Protein AF-A0A954CTA7-F1 (afdb_monomer_lite)

pLDDT: mean 71.22, std 15.09, range [32.12, 93.94]

Structure (mmCIF, N/CA/C/O backbone):
data_AF-A0A954CTA7-F1
#
_entry.id   AF-A0A954CTA7-F1
#
loop_
_atom_site.group_PDB
_atom_site.id
_atom_site.type_symbol
_atom_site.label_atom_id
_atom_site.label_alt_id
_atom_site.label_comp_id
_atom_site.label_asym_id
_atom_site.label_entity_id
_atom_site.label_seq_id
_atom_site.pdbx_PDB_ins_code
_atom_site.Cartn_x
_atom_site.Cartn_y
_atom_site.Cartn_z
_atom_site.occupancy
_atom_site.B_iso_or_equiv
_atom_site.auth_seq_id
_atom_site.auth_comp_id
_atom_site.auth_asym_id
_atom_site.auth_atom_id
_atom_site.pdbx_PDB_model_num
ATOM 1 N N . MET A 1 1 ? 29.910 21.626 15.958 1.00 38.84 1 MET A N 1
ATOM 2 C CA . MET A 1 1 ? 29.727 21.359 14.513 1.00 38.84 1 MET A CA 1
ATOM 3 C C . MET A 1 1 ? 30.884 21.981 13.740 1.00 38.84 1 MET A C 1
ATOM 5 O O . MET A 1 1 ? 30.973 23.200 13.677 1.00 38.84 1 MET A O 1
ATOM 9 N N . ARG A 1 2 ? 31.821 21.168 13.235 1.00 32.12 2 ARG A N 1
ATOM 10 C CA . ARG A 1 2 ? 32.934 21.644 12.395 1.00 32.12 2 ARG A CA 1
ATOM 11 C C . ARG A 1 2 ? 32.401 21.903 10.982 1.00 32.12 2 ARG A 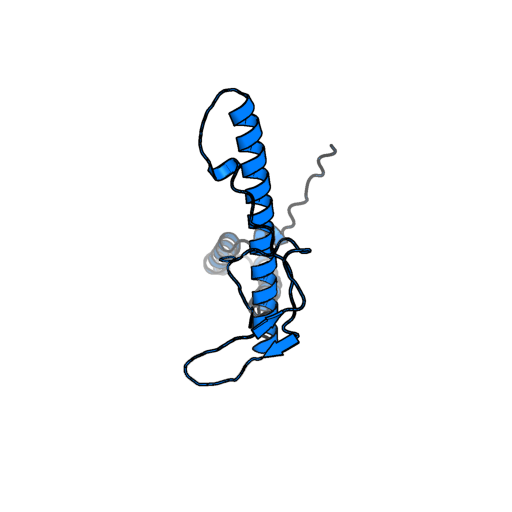C 1
ATOM 13 O O . ARG A 1 2 ? 31.919 20.973 10.351 1.00 32.12 2 ARG A O 1
ATOM 20 N N . ARG A 1 3 ? 32.475 23.149 10.504 1.00 43.84 3 ARG A N 1
ATOM 21 C CA . ARG A 1 3 ? 32.233 23.500 9.097 1.00 43.84 3 ARG A CA 1
ATOM 22 C C . ARG A 1 3 ? 33.494 23.159 8.304 1.00 43.84 3 ARG A C 1
ATOM 24 O O . ARG A 1 3 ? 34.503 23.844 8.443 1.00 43.84 3 ARG A O 1
ATOM 31 N N . THR A 1 4 ? 33.468 22.082 7.530 1.00 46.31 4 THR A N 1
ATOM 32 C CA . THR A 1 4 ? 34.482 21.824 6.502 1.00 46.31 4 THR A CA 1
ATOM 33 C C . THR A 1 4 ? 34.197 22.730 5.305 1.00 46.31 4 THR A C 1
ATOM 35 O O . THR A 1 4 ? 33.056 22.743 4.845 1.00 46.31 4 THR A O 1
ATOM 38 N N . PRO A 1 5 ? 35.174 23.493 4.784 1.00 48.94 5 PRO A N 1
ATOM 39 C CA . PRO A 1 5 ? 35.004 24.154 3.502 1.00 48.94 5 PRO A CA 1
ATOM 40 C C . PRO A 1 5 ? 34.997 23.058 2.439 1.00 48.94 5 PRO A C 1
ATOM 42 O O . PRO A 1 5 ? 36.032 22.458 2.140 1.00 48.94 5 PRO A O 1
ATOM 45 N N . GLU A 1 6 ? 33.818 22.747 1.909 1.00 47.47 6 GLU A N 1
ATOM 46 C CA . GLU A 1 6 ? 33.718 21.965 0.689 1.00 47.47 6 GLU A CA 1
ATOM 47 C C . GLU A 1 6 ? 34.536 22.702 -0.367 1.00 47.47 6 GLU A C 1
ATOM 49 O O . GLU A 1 6 ? 34.221 23.823 -0.771 1.00 47.47 6 GLU A O 1
ATOM 54 N N . LYS A 1 7 ? 35.642 22.085 -0.787 1.00 47.75 7 LYS A N 1
ATOM 55 C CA . LYS A 1 7 ? 36.240 22.395 -2.076 1.00 47.75 7 LYS A CA 1
ATOM 56 C C . LYS A 1 7 ? 35.140 22.085 -3.082 1.00 47.75 7 LYS A C 1
ATOM 58 O O . LYS A 1 7 ? 34.975 20.923 -3.444 1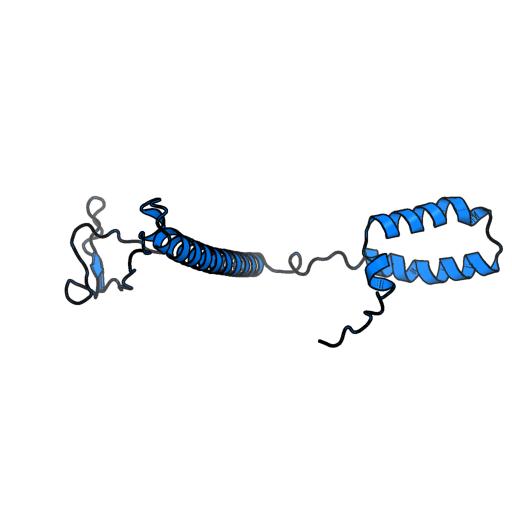.00 47.75 7 LYS A O 1
ATOM 63 N N . LEU A 1 8 ? 34.353 23.099 -3.448 1.00 51.62 8 LEU A N 1
ATOM 64 C CA . LEU A 1 8 ? 33.413 23.048 -4.558 1.00 51.62 8 LEU A CA 1
ATOM 65 C C . LEU A 1 8 ? 34.227 22.585 -5.756 1.00 51.62 8 LEU A C 1
ATOM 67 O O . LEU A 1 8 ? 35.014 23.339 -6.330 1.00 51.62 8 LEU A O 1
ATOM 71 N N . SER A 1 9 ? 34.156 21.282 -6.016 1.00 56.84 9 SER A N 1
ATOM 72 C CA . SER A 1 9 ? 34.961 20.661 -7.047 1.00 56.84 9 SER A CA 1
ATOM 73 C C . SER A 1 9 ? 34.577 21.322 -8.361 1.00 56.84 9 SER A C 1
ATOM 75 O O . SER A 1 9 ? 33.397 21.540 -8.639 1.00 56.84 9 SER A O 1
ATOM 77 N N . LEU A 1 10 ? 35.576 21.661 -9.171 1.00 54.28 10 LEU A N 1
ATOM 78 C CA . LEU A 1 10 ? 35.375 22.258 -10.490 1.00 54.28 10 LEU A CA 1
ATOM 79 C C . LEU A 1 10 ? 34.388 21.423 -11.339 1.00 54.28 10 LEU A C 1
ATOM 81 O O . LEU A 1 10 ? 33.636 21.962 -12.144 1.00 54.28 10 LEU A O 1
ATOM 85 N N . GLY A 1 11 ? 34.325 20.112 -11.072 1.00 55.03 11 GLY A N 1
ATOM 86 C CA . GLY A 1 11 ? 33.365 19.179 -11.657 1.00 55.03 11 GLY A CA 1
ATOM 87 C C . GLY A 1 11 ? 31.897 19.432 -11.295 1.00 55.03 11 GLY A C 1
ATOM 88 O O . GLY A 1 11 ? 31.035 19.153 -12.120 1.00 55.03 11 GLY A O 1
ATOM 89 N N . TRP A 1 12 ? 31.578 19.991 -10.121 1.0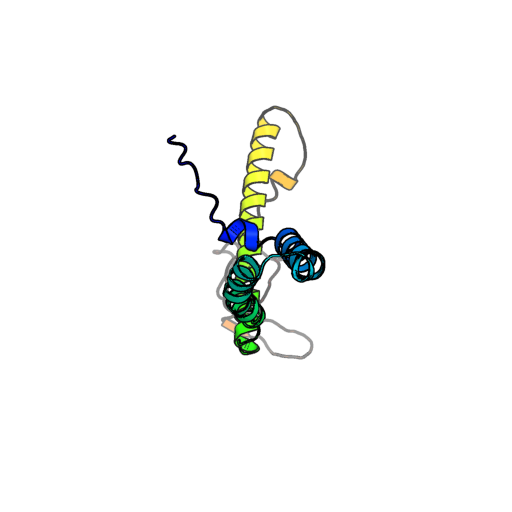0 59.00 12 TRP A N 1
ATOM 90 C CA . TRP A 1 12 ? 30.199 20.379 -9.788 1.00 59.00 12 TRP A CA 1
ATOM 91 C C . TRP A 1 12 ? 29.760 21.618 -10.574 1.00 59.00 12 TRP A C 1
ATOM 93 O O . TRP A 1 12 ? 28.664 21.639 -11.125 1.00 59.00 12 TRP A O 1
ATOM 103 N N . PHE A 1 13 ? 30.646 22.610 -10.715 1.00 57.25 13 PHE A N 1
ATOM 104 C CA . PHE A 1 13 ? 30.382 23.791 -11.546 1.00 57.25 13 PHE A CA 1
ATOM 105 C C . PHE A 1 13 ? 30.199 23.431 -13.027 1.00 57.25 13 PHE A C 1
ATOM 107 O O . PHE A 1 13 ? 29.328 23.991 -13.686 1.00 57.25 13 PHE A O 1
ATOM 114 N N . LEU A 1 14 ? 30.967 22.465 -13.537 1.00 55.53 14 LEU A N 1
ATOM 115 C CA . LEU A 1 14 ? 30.872 21.988 -14.922 1.00 55.53 14 LEU A CA 1
ATOM 116 C C . LEU A 1 14 ? 29.628 21.132 -15.212 1.00 55.53 14 LEU A C 1
ATOM 118 O O . LEU A 1 14 ? 29.262 20.989 -16.373 1.00 55.53 14 LEU A O 1
ATOM 122 N N . ARG A 1 15 ? 28.955 20.589 -14.188 1.00 58.16 15 ARG A N 1
ATOM 123 C CA . ARG A 1 15 ? 27.688 19.849 -14.352 1.00 58.16 15 ARG A CA 1
ATOM 124 C C . ARG A 1 15 ? 26.492 20.753 -14.637 1.00 58.16 15 ARG A C 1
ATOM 126 O O . ARG A 1 15 ? 25.454 20.260 -15.068 1.00 58.16 15 ARG A O 1
ATOM 133 N N . HIS A 1 16 ? 26.599 22.054 -14.373 1.00 65.06 16 HIS A N 1
ATOM 134 C CA . HIS A 1 16 ? 25.477 22.957 -14.573 1.00 65.06 16 HIS A CA 1
ATOM 135 C C . HIS A 1 16 ? 25.338 23.288 -16.071 1.00 65.06 16 HIS A C 1
ATOM 137 O O . HIS A 1 16 ? 26.282 23.826 -16.657 1.00 65.06 16 HIS A O 1
ATOM 143 N N . PRO A 1 17 ? 24.174 23.043 -16.702 1.00 60.78 17 PRO A N 1
ATOM 144 C CA . PRO A 1 17 ? 24.009 23.191 -18.153 1.00 60.78 17 PRO A CA 1
ATOM 145 C C . PRO A 1 17 ? 24.307 24.616 -18.638 1.00 60.78 17 PRO A C 1
ATOM 147 O O . PRO A 1 17 ? 24.907 24.797 -19.690 1.00 60.78 17 PRO A O 1
ATOM 150 N N . LEU A 1 18 ? 23.998 25.625 -17.817 1.00 66.12 18 LEU A N 1
ATOM 151 C CA . LEU A 1 18 ? 24.324 27.031 -18.084 1.00 66.12 18 LEU A CA 1
ATOM 152 C C . LEU A 1 18 ? 25.835 27.305 -18.157 1.00 66.12 18 LEU A C 1
ATOM 154 O O . LEU A 1 18 ? 26.285 28.111 -18.969 1.00 66.12 18 LEU A O 1
ATOM 158 N N . VAL A 1 19 ? 26.634 26.629 -17.329 1.00 65.50 19 VAL A N 1
ATOM 159 C CA . VAL A 1 19 ? 28.095 26.791 -17.319 1.00 65.50 19 VAL A CA 1
ATOM 160 C C . VAL A 1 19 ? 28.699 26.114 -18.546 1.00 65.50 19 VAL A C 1
ATOM 162 O O . VAL A 1 19 ? 29.543 26.711 -19.212 1.00 65.50 19 VAL A O 1
ATOM 165 N N . ALA A 1 20 ? 28.207 24.926 -18.908 1.00 63.38 20 ALA A N 1
ATOM 166 C CA . ALA A 1 20 ? 28.603 24.234 -20.132 1.00 63.38 20 ALA A CA 1
ATOM 167 C C . ALA A 1 20 ? 28.277 25.061 -21.390 1.00 63.38 20 ALA A C 1
ATOM 169 O O . ALA A 1 20 ? 29.141 25.234 -22.253 1.00 63.38 20 ALA A O 1
ATOM 170 N N . THR A 1 21 ? 27.083 25.663 -21.466 1.00 65.56 21 THR A N 1
ATOM 171 C CA . THR A 1 21 ? 26.718 26.538 -22.590 1.00 65.56 21 THR A CA 1
ATOM 172 C C . THR A 1 21 ? 27.580 27.792 -22.647 1.00 65.56 21 THR A C 1
ATOM 174 O O . THR A 1 21 ? 28.030 28.150 -23.728 1.00 65.56 21 THR A O 1
ATOM 177 N N . CYS A 1 22 ? 27.885 28.428 -21.510 1.00 65.06 22 CYS A N 1
ATOM 178 C CA . CYS A 1 22 ? 28.760 29.604 -21.471 1.00 65.06 22 CYS A CA 1
ATOM 179 C C . CYS A 1 22 ? 30.198 29.281 -21.900 1.00 65.06 22 CYS A C 1
ATOM 181 O O . CYS A 1 22 ? 30.821 30.089 -22.587 1.00 65.06 22 CYS A O 1
ATOM 183 N N . ILE A 1 23 ? 30.720 28.102 -21.544 1.00 67.38 23 ILE A N 1
ATOM 184 C CA . ILE A 1 23 ? 32.048 27.644 -21.977 1.00 67.38 23 ILE A CA 1
ATOM 185 C C . ILE A 1 23 ? 32.062 27.393 -23.484 1.00 67.38 23 ILE A C 1
ATOM 187 O O . ILE A 1 23 ? 32.983 27.851 -24.153 1.00 67.38 23 ILE A O 1
ATOM 191 N N . LEU A 1 24 ? 31.041 26.730 -24.034 1.00 65.56 24 LEU A N 1
ATOM 192 C CA . LEU A 1 24 ? 30.933 26.486 -25.476 1.00 65.56 24 LEU A CA 1
ATOM 193 C C . LEU A 1 24 ? 30.779 27.790 -26.275 1.00 65.56 24 LEU A C 1
ATOM 195 O O . LEU A 1 24 ? 31.405 27.934 -27.320 1.00 65.56 24 LEU A O 1
ATOM 199 N N . LEU A 1 25 ? 30.021 28.764 -25.760 1.00 66.94 25 LEU A N 1
ATOM 200 C CA . LEU A 1 25 ? 29.854 30.091 -26.369 1.00 66.94 25 LEU A CA 1
ATOM 201 C C . LEU A 1 25 ? 31.146 30.922 -26.310 1.00 66.94 25 LEU A C 1
ATOM 203 O O . LEU A 1 25 ? 31.516 31.583 -27.279 1.00 66.94 25 LEU A O 1
ATOM 207 N N . ALA A 1 26 ? 31.879 30.850 -25.196 1.00 63.38 26 ALA A N 1
ATOM 208 C CA . ALA A 1 26 ? 33.211 31.436 -25.098 1.00 63.38 26 ALA A CA 1
ATOM 209 C C . ALA A 1 26 ? 34.189 30.747 -26.063 1.00 63.38 26 ALA A C 1
ATOM 211 O O . ALA A 1 26 ? 35.001 31.415 -26.695 1.00 63.38 26 ALA A O 1
ATOM 212 N N . LEU A 1 27 ? 34.083 29.427 -26.242 1.00 62.78 27 LEU A N 1
ATOM 213 C CA . LEU A 1 27 ? 34.914 28.682 -27.184 1.00 62.78 27 LEU A CA 1
ATOM 214 C C . LEU A 1 27 ? 34.648 29.124 -28.627 1.00 62.78 27 LEU A C 1
ATOM 216 O O . LEU A 1 27 ? 35.599 29.364 -29.357 1.00 62.78 27 LEU A O 1
ATOM 220 N N . THR A 1 28 ? 33.387 29.288 -29.036 1.00 63.31 28 THR A N 1
ATOM 221 C CA . THR A 1 28 ? 33.033 29.664 -30.416 1.00 63.31 28 THR A CA 1
ATOM 222 C C . THR A 1 28 ? 33.357 31.119 -30.749 1.00 63.31 28 THR A C 1
ATOM 224 O O . THR A 1 28 ? 33.792 31.400 -31.864 1.00 63.31 28 THR A O 1
ATOM 227 N N . ILE A 1 29 ? 33.205 32.041 -29.793 1.00 63.22 29 ILE A N 1
ATOM 228 C CA . ILE A 1 29 ? 33.461 33.473 -30.015 1.00 63.22 29 ILE A CA 1
ATOM 229 C C . ILE A 1 29 ? 34.948 33.828 -29.847 1.00 63.22 29 ILE A C 1
ATOM 231 O O . ILE A 1 29 ? 35.470 34.671 -30.576 1.00 63.22 29 ILE A O 1
ATOM 235 N N . VAL A 1 30 ? 35.653 33.199 -28.899 1.00 58.69 30 VAL A N 1
ATOM 236 C CA . VAL A 1 30 ? 36.996 33.635 -28.469 1.00 58.69 30 VAL A CA 1
ATOM 237 C C . VAL A 1 30 ? 38.126 32.847 -29.159 1.00 58.69 30 VAL A C 1
ATOM 239 O O . VAL A 1 30 ? 39.244 33.357 -29.260 1.00 58.69 30 VAL A O 1
ATOM 242 N N . LEU A 1 31 ? 37.854 31.664 -29.741 1.00 57.41 31 LEU A N 1
ATOM 243 C CA . LEU A 1 31 ? 38.838 30.874 -30.511 1.00 57.41 31 LEU A CA 1
ATOM 244 C C . LEU A 1 31 ? 39.666 31.680 -31.534 1.00 57.41 31 LEU A C 1
ATOM 246 O O . LEU A 1 31 ? 40.892 31.505 -31.564 1.00 57.41 31 LEU A O 1
ATOM 250 N N . PRO A 1 32 ? 39.065 32.552 -32.375 1.00 59.06 32 PRO A N 1
ATOM 251 C CA . PRO A 1 32 ? 39.827 33.266 -33.394 1.00 59.06 32 PRO A CA 1
ATOM 252 C C . PRO A 1 32 ? 40.779 34.321 -32.810 1.00 59.06 32 PRO A C 1
ATOM 254 O O . PRO A 1 32 ? 41.774 34.641 -33.456 1.00 59.06 32 PRO A O 1
ATOM 257 N N . TYR A 1 33 ? 40.555 34.783 -31.576 1.00 57.75 33 TYR A N 1
ATOM 258 C CA . TYR A 1 33 ? 41.318 35.871 -30.950 1.00 57.75 33 TYR A CA 1
ATOM 259 C C . TYR A 1 33 ? 42.409 35.408 -29.969 1.00 57.75 33 TYR A C 1
ATOM 261 O O . TYR A 1 33 ? 43.225 36.218 -29.533 1.00 57.75 33 TYR A O 1
ATOM 269 N N . LEU A 1 34 ? 42.472 34.113 -29.639 1.00 57.50 34 LEU A N 1
ATOM 270 C CA . LEU A 1 34 ? 43.448 33.572 -28.682 1.00 57.50 34 LEU A CA 1
ATOM 271 C C . LEU A 1 34 ? 44.789 33.222 -29.337 1.00 57.50 34 LEU A C 1
ATOM 273 O O . LEU A 1 34 ? 44.835 32.692 -30.452 1.00 57.50 34 LEU A O 1
ATOM 277 N N . ARG A 1 35 ? 45.892 33.455 -28.609 1.00 59.47 35 ARG A N 1
ATOM 278 C CA . ARG A 1 35 ? 47.243 33.040 -29.025 1.00 59.47 35 ARG A CA 1
ATOM 279 C C . ARG A 1 35 ? 47.351 31.509 -29.033 1.00 59.47 35 ARG A C 1
ATOM 281 O O . ARG A 1 35 ? 46.708 30.814 -28.251 1.00 59.47 35 ARG A O 1
ATOM 288 N N . ILE A 1 36 ? 48.214 30.977 -29.899 1.00 59.84 36 ILE A N 1
ATOM 289 C CA . ILE A 1 36 ? 48.368 29.534 -30.189 1.00 59.84 36 ILE A CA 1
ATOM 290 C C . ILE A 1 36 ? 48.543 28.662 -28.925 1.00 59.84 36 ILE A C 1
ATOM 292 O O . ILE A 1 36 ? 48.028 27.546 -28.879 1.00 59.84 36 ILE A O 1
ATOM 296 N N . GLY A 1 37 ? 49.185 29.178 -27.870 1.00 56.50 37 GLY A N 1
ATOM 297 C CA . GLY A 1 37 ? 49.375 28.452 -26.606 1.00 56.50 37 GLY A CA 1
ATOM 298 C C . GLY A 1 37 ? 48.101 28.238 -25.772 1.00 56.50 37 GLY A C 1
ATOM 299 O O . GLY A 1 37 ? 48.008 27.258 -25.037 1.00 56.50 37 GLY A O 1
ATOM 300 N N . GLU A 1 38 ? 47.098 29.108 -25.894 1.00 57.41 38 GLU A N 1
ATOM 301 C CA . GLU A 1 38 ? 45.817 28.986 -25.173 1.00 57.41 38 GLU A CA 1
ATOM 302 C C . GLU A 1 38 ? 44.823 28.103 -25.937 1.00 57.41 38 GLU A C 1
ATOM 304 O O . GLU A 1 38 ? 44.029 27.385 -25.328 1.00 57.41 38 GLU A O 1
ATOM 309 N N . ARG A 1 39 ? 44.951 28.051 -27.270 1.00 56.62 39 ARG A N 1
ATOM 310 C CA . ARG A 1 39 ? 44.210 27.117 -28.134 1.00 56.62 39 ARG A CA 1
ATOM 311 C C . ARG A 1 39 ? 44.542 25.657 -27.820 1.00 56.62 39 ARG A C 1
ATOM 313 O O . ARG A 1 39 ? 43.647 24.821 -27.793 1.00 56.62 39 ARG A O 1
ATOM 320 N N . LEU A 1 40 ? 45.807 25.364 -27.514 1.00 58.03 40 LEU A N 1
ATOM 321 C CA . LEU A 1 40 ? 46.257 24.030 -27.098 1.00 58.03 40 LEU A CA 1
ATOM 322 C C . LEU A 1 40 ? 45.630 23.586 -25.770 1.00 58.03 40 LEU A C 1
ATOM 324 O O . LEU A 1 40 ? 45.234 22.431 -25.644 1.00 58.03 40 LEU A O 1
ATOM 328 N N . LYS A 1 41 ? 45.456 24.507 -24.811 1.00 59.66 41 LYS A N 1
ATOM 329 C CA . LYS A 1 41 ? 44.758 24.208 -23.551 1.00 59.66 41 LYS A CA 1
ATOM 330 C C . LYS A 1 41 ? 43.284 23.884 -23.795 1.00 59.66 41 LYS A C 1
ATOM 332 O O . LYS A 1 41 ? 42.784 22.908 -23.251 1.00 59.66 41 LYS A O 1
ATOM 337 N N . LEU A 1 42 ? 42.598 24.635 -24.657 1.00 58.66 42 LEU A N 1
ATOM 338 C CA . LEU A 1 42 ? 41.201 24.347 -25.008 1.00 58.66 42 LEU A CA 1
ATOM 339 C C . LEU A 1 42 ? 41.044 23.016 -25.760 1.00 58.66 42 LEU A C 1
ATOM 341 O O . LEU A 1 42 ? 40.120 22.260 -25.470 1.00 58.66 42 LEU A O 1
ATOM 345 N N . LEU A 1 43 ? 41.982 22.677 -26.648 1.00 60.69 43 LEU A N 1
ATOM 346 C CA . LEU A 1 43 ? 41.989 21.386 -27.344 1.00 60.69 43 LEU A CA 1
ATOM 347 C C . LEU A 1 43 ? 42.186 20.198 -26.393 1.00 60.69 43 LEU A C 1
ATOM 349 O O . LEU A 1 43 ? 41.605 19.145 -26.633 1.00 60.69 43 LEU A O 1
ATOM 353 N N . THR A 1 44 ? 42.915 20.357 -25.281 1.00 62.59 44 THR A N 1
ATOM 354 C CA . THR A 1 44 ? 43.006 19.295 -24.258 1.00 62.59 44 THR A CA 1
ATOM 355 C C . THR A 1 44 ? 41.706 19.076 -23.477 1.00 62.59 44 THR A C 1
ATOM 357 O O . THR A 1 44 ? 41.498 17.986 -22.952 1.00 62.59 44 THR A O 1
ATOM 360 N N . PHE A 1 45 ? 40.801 20.061 -23.435 1.00 57.62 45 PHE A N 1
ATOM 361 C CA . PHE A 1 45 ? 39.481 19.913 -22.804 1.00 57.62 45 PHE A CA 1
ATOM 362 C C . PHE A 1 45 ? 38.410 19.353 -23.751 1.00 57.62 45 PHE A C 1
ATOM 364 O O . PHE A 1 45 ? 37.374 18.881 -23.290 1.00 57.62 45 PHE A O 1
ATOM 371 N N . LEU A 1 46 ? 38.658 19.351 -25.063 1.00 59.91 46 LEU A N 1
ATOM 372 C CA . LEU A 1 46 ? 37.738 18.812 -26.066 1.00 59.91 46 LEU A CA 1
ATOM 373 C C . LEU A 1 46 ? 37.461 17.300 -25.925 1.00 59.91 46 LEU A C 1
ATOM 375 O O . LEU A 1 46 ? 36.288 16.930 -25.951 1.00 59.91 46 LEU A O 1
ATOM 379 N N . PRO A 1 47 ? 38.462 16.417 -25.710 1.00 58.50 47 PRO A N 1
ATOM 380 C CA . PRO A 1 47 ? 38.195 14.995 -25.482 1.00 58.50 47 PRO A CA 1
ATOM 381 C C . PRO A 1 47 ? 37.480 14.728 -24.149 1.00 58.50 47 PRO A C 1
ATOM 383 O O . PRO A 1 47 ? 36.745 13.755 -24.048 1.00 58.50 47 PRO A O 1
ATOM 386 N N . LEU A 1 48 ? 37.620 15.607 -23.148 1.00 57.16 48 LEU A N 1
ATOM 387 C CA . LEU A 1 48 ? 36.854 15.540 -21.894 1.00 57.16 48 LEU A CA 1
ATOM 388 C C . LEU A 1 48 ? 35.379 15.923 -22.086 1.00 57.16 48 LEU A C 1
ATOM 390 O O . LEU A 1 48 ? 34.519 15.356 -21.421 1.00 57.16 48 LEU A O 1
ATOM 394 N N . ALA A 1 49 ? 35.087 16.855 -22.995 1.00 55.78 49 ALA A N 1
ATOM 395 C CA . ALA A 1 49 ? 33.719 17.214 -23.358 1.00 55.78 49 ALA A CA 1
ATOM 396 C C . ALA A 1 49 ? 33.061 16.148 -24.256 1.00 55.78 49 ALA A C 1
ATOM 398 O O . ALA A 1 49 ? 31.890 15.838 -24.065 1.00 55.78 49 ALA A O 1
ATOM 399 N N . HIS A 1 50 ? 33.813 15.544 -25.186 1.00 53.69 50 HIS A N 1
ATOM 400 C CA . HIS A 1 50 ? 33.329 14.428 -26.016 1.00 53.69 50 HIS A CA 1
ATOM 401 C C . HIS A 1 50 ? 33.109 13.144 -25.201 1.00 53.69 50 HIS A C 1
ATOM 403 O O . HIS A 1 50 ? 32.104 12.469 -25.373 1.00 53.69 50 HIS A O 1
ATOM 409 N N . ALA A 1 51 ? 33.975 12.847 -24.227 1.00 54.16 51 ALA A N 1
ATOM 410 C CA . ALA A 1 51 ? 33.753 11.733 -23.304 1.00 54.16 51 ALA A CA 1
ATOM 411 C C . ALA A 1 51 ? 32.521 11.926 -22.395 1.00 54.16 51 ALA A C 1
ATOM 413 O O . ALA A 1 51 ? 32.121 10.986 -21.721 1.00 54.16 51 ALA A O 1
ATOM 414 N N . GLN A 1 52 ? 31.928 13.127 -22.340 1.00 49.25 52 GLN A N 1
ATOM 415 C CA . GLN A 1 52 ? 30.696 13.397 -21.591 1.00 49.25 52 GLN A CA 1
ATOM 416 C C . GLN A 1 52 ? 29.431 13.352 -22.453 1.00 49.25 52 GLN A C 1
ATOM 418 O O . GLN A 1 52 ? 28.358 13.147 -21.892 1.00 49.25 52 GLN A O 1
ATOM 423 N N . SER A 1 53 ? 29.527 13.505 -23.779 1.00 49.84 53 SER A N 1
ATOM 424 C CA . SER A 1 53 ? 28.373 13.293 -24.666 1.00 49.84 53 SER A CA 1
ATOM 425 C C . SER A 1 53 ? 28.027 11.813 -24.831 1.00 49.84 53 SER A C 1
ATOM 427 O O . SER A 1 53 ? 26.860 11.501 -25.030 1.00 49.84 53 SER A O 1
ATOM 429 N N . ASP A 1 54 ? 29.008 10.919 -24.670 1.00 47.19 54 ASP A N 1
ATOM 430 C CA . ASP A 1 54 ? 28.804 9.463 -24.744 1.00 47.19 54 ASP A CA 1
ATOM 431 C C . ASP A 1 54 ? 28.381 8.839 -23.400 1.00 47.19 54 ASP A C 1
ATOM 433 O O . ASP A 1 54 ? 28.086 7.652 -23.327 1.00 47.19 54 ASP A O 1
ATOM 437 N N . VAL A 1 55 ? 28.304 9.627 -22.320 1.00 49.34 55 VAL A N 1
ATOM 438 C CA . VAL A 1 55 ? 27.740 9.195 -21.026 1.00 49.34 55 VAL A CA 1
ATOM 439 C C . VAL A 1 55 ? 26.317 9.740 -20.917 1.00 49.34 55 VAL A C 1
ATOM 441 O O . VAL A 1 55 ? 25.971 10.519 -20.030 1.00 49.34 55 VAL A O 1
ATOM 444 N N . SER A 1 56 ? 25.503 9.364 -21.896 1.00 50.09 56 SER A N 1
ATOM 445 C CA . SER A 1 56 ? 24.073 9.655 -21.975 1.00 50.09 56 SER A CA 1
ATOM 446 C C . SER A 1 56 ? 23.293 8.363 -22.202 1.00 50.09 56 SER A C 1
ATOM 448 O O . SER A 1 56 ? 22.406 8.299 -23.043 1.00 50.09 56 SER A O 1
ATOM 450 N N . GLU A 1 57 ? 23.599 7.336 -21.425 1.00 51.19 57 GLU A N 1
ATOM 451 C CA . GLU A 1 57 ? 22.677 6.227 -21.233 1.00 51.19 57 GLU A CA 1
ATOM 452 C C . GLU A 1 57 ? 22.395 6.204 -19.739 1.00 51.19 57 GLU A C 1
ATOM 454 O O . GLU A 1 57 ? 23.218 5.828 -18.902 1.00 51.19 57 GLU A O 1
ATOM 459 N N . THR A 1 58 ? 21.242 6.755 -19.359 1.00 55.72 58 THR A N 1
ATOM 460 C CA . THR A 1 58 ? 20.731 6.487 -18.020 1.00 55.72 58 THR A CA 1
ATOM 461 C C . THR A 1 58 ? 20.635 4.965 -17.897 1.00 55.72 58 THR A C 1
ATOM 463 O O . THR A 1 58 ? 20.028 4.366 -18.785 1.00 55.72 58 THR A O 1
ATOM 466 N N . PRO A 1 59 ? 21.141 4.333 -16.818 1.00 59.62 59 PRO A N 1
ATOM 467 C CA . PRO A 1 59 ? 21.151 2.870 -16.642 1.00 59.62 59 PRO A CA 1
ATOM 468 C C . PRO A 1 59 ? 19.782 2.185 -16.782 1.00 59.62 59 PRO A C 1
ATOM 470 O O . PRO A 1 59 ? 19.679 0.970 -16.738 1.00 59.62 59 PRO A O 1
ATOM 473 N N . TYR A 1 60 ? 18.719 2.977 -16.885 1.00 59.12 60 TYR A N 1
ATOM 474 C CA . TYR A 1 60 ? 17.339 2.581 -17.059 1.00 59.12 60 TYR A CA 1
ATOM 475 C C . TYR A 1 60 ? 17.002 2.146 -18.502 1.00 59.12 60 TYR A C 1
ATOM 477 O O . TYR A 1 60 ? 16.134 1.296 -18.689 1.00 59.12 60 TYR A O 1
ATOM 485 N N . GLU A 1 61 ? 17.694 2.673 -19.522 1.00 62.47 61 GLU A N 1
ATOM 486 C CA . GLU A 1 61 ? 17.464 2.300 -20.931 1.00 62.47 61 GLU A CA 1
ATOM 487 C C . GLU A 1 61 ? 18.095 0.948 -21.307 1.00 62.47 61 GLU A C 1
ATOM 489 O O . GLU A 1 61 ? 17.594 0.265 -22.197 1.00 62.47 61 GLU A O 1
ATOM 494 N N . GLU A 1 62 ? 19.115 0.493 -20.581 1.00 70.75 62 GLU A N 1
ATOM 495 C CA . GLU A 1 62 ? 19.736 -0.824 -20.796 1.00 70.75 62 GLU A CA 1
ATOM 496 C C . GLU A 1 62 ? 18.949 -1.984 -20.158 1.00 70.75 62 GLU A C 1
ATOM 498 O O . GLU A 1 62 ? 19.183 -3.149 -20.476 1.00 70.75 62 GLU A O 1
ATOM 503 N N . LEU A 1 63 ? 18.010 -1.684 -19.255 1.00 73.50 63 LEU A N 1
ATOM 504 C CA . LEU A 1 63 ? 17.227 -2.699 -18.548 1.00 73.50 63 LEU A CA 1
ATOM 505 C C . LEU A 1 63 ? 16.167 -3.319 -19.458 1.00 73.50 63 LEU A C 1
ATOM 507 O O . LEU A 1 63 ? 15.513 -2.620 -20.241 1.00 73.50 63 LEU A O 1
ATOM 511 N N . SER A 1 64 ? 15.938 -4.621 -19.286 1.00 83.31 64 SER A N 1
ATOM 512 C CA . SER A 1 64 ? 14.793 -5.308 -19.892 1.00 83.31 64 SER A CA 1
ATOM 513 C C . SER A 1 64 ? 13.464 -4.740 -19.372 1.00 83.31 64 SER A C 1
ATOM 515 O O . SER A 1 64 ? 13.407 -4.177 -18.277 1.00 83.31 64 SER A O 1
ATOM 517 N N . GLU A 1 65 ? 12.373 -4.883 -20.133 1.00 80.00 65 GLU A N 1
ATOM 518 C CA . GLU A 1 65 ? 11.052 -4.354 -19.739 1.00 80.00 65 GLU A CA 1
ATOM 519 C C . GLU A 1 65 ? 10.619 -4.840 -18.343 1.00 80.00 65 GLU A C 1
ATOM 521 O O . GLU A 1 65 ? 10.172 -4.040 -17.521 1.00 80.00 65 GLU A O 1
ATOM 526 N N . ASP A 1 66 ? 10.850 -6.116 -18.025 1.00 82.00 66 ASP A N 1
ATOM 527 C CA . ASP A 1 66 ? 10.550 -6.693 -16.708 1.00 82.00 66 ASP A CA 1
ATOM 528 C C . ASP A 1 66 ? 11.373 -6.056 -15.577 1.00 82.00 66 ASP A C 1
ATOM 530 O O . ASP A 1 66 ? 10.883 -5.863 -14.459 1.00 82.00 66 ASP A O 1
ATOM 534 N N . GLU A 1 67 ? 12.637 -5.725 -15.836 1.00 82.12 67 GLU A N 1
ATOM 535 C CA . GLU A 1 67 ? 13.512 -5.079 -14.857 1.00 82.12 67 GLU A CA 1
ATOM 536 C C . GLU A 1 67 ? 13.144 -3.612 -14.648 1.00 82.12 67 GLU A C 1
ATOM 538 O O . GLU A 1 67 ? 13.164 -3.148 -13.506 1.00 82.12 67 GLU A O 1
ATOM 543 N N . ARG A 1 68 ? 12.731 -2.910 -15.709 1.00 83.12 68 ARG A N 1
ATOM 544 C CA . ARG A 1 68 ? 12.200 -1.542 -15.615 1.00 83.12 68 ARG A CA 1
ATOM 545 C C . ARG A 1 68 ? 10.937 -1.501 -14.771 1.00 83.12 68 ARG A C 1
ATOM 547 O O . ARG A 1 68 ? 10.872 -0.727 -13.824 1.00 83.12 68 ARG A O 1
ATOM 554 N N . VAL A 1 69 ? 9.987 -2.406 -15.020 1.00 85.19 69 VAL A N 1
ATOM 555 C CA . VAL A 1 69 ? 8.754 -2.503 -14.221 1.00 85.19 69 VAL A CA 1
ATOM 556 C C . VAL A 1 69 ? 9.070 -2.786 -12.752 1.00 85.19 69 VAL A C 1
ATOM 558 O O . VAL A 1 69 ? 8.490 -2.168 -11.861 1.00 85.19 69 VAL A O 1
ATOM 561 N N . ARG A 1 70 ? 10.019 -3.684 -12.458 1.00 85.62 70 ARG A N 1
ATOM 562 C CA . ARG A 1 70 ? 10.451 -3.944 -11.072 1.00 85.62 70 ARG A CA 1
ATOM 563 C C . ARG A 1 70 ? 11.105 -2.728 -10.429 1.00 85.62 70 ARG A C 1
ATOM 565 O O . ARG A 1 70 ? 10.883 -2.487 -9.241 1.00 85.62 70 ARG A O 1
ATOM 572 N N . PHE A 1 71 ? 11.917 -1.996 -11.184 1.00 86.94 71 PHE A N 1
ATOM 573 C CA . PHE A 1 71 ? 12.554 -0.778 -10.709 1.00 86.94 71 PHE A CA 1
ATOM 574 C C . PHE A 1 71 ? 11.510 0.302 -10.411 1.00 86.94 71 PHE A C 1
ATOM 576 O O . PHE A 1 71 ? 11.505 0.833 -9.304 1.00 86.94 71 PHE A O 1
ATOM 583 N N . ASP A 1 72 ? 10.564 0.534 -11.318 1.00 87.19 72 ASP A N 1
ATOM 584 C CA . ASP A 1 72 ? 9.471 1.491 -11.135 1.00 87.19 72 ASP A CA 1
ATOM 585 C C . ASP A 1 72 ? 8.603 1.134 -9.936 1.00 87.19 72 ASP A C 1
ATOM 587 O O . ASP A 1 72 ? 8.346 1.978 -9.082 1.00 87.19 72 ASP A O 1
ATOM 591 N N . LEU A 1 73 ? 8.209 -0.137 -9.814 1.00 87.94 73 LEU A N 1
ATOM 592 C CA . LEU A 1 73 ? 7.457 -0.621 -8.658 1.00 87.94 73 LEU A CA 1
ATOM 593 C C . LEU A 1 73 ? 8.216 -0.376 -7.354 1.00 87.94 73 LEU A C 1
ATOM 595 O O . LEU A 1 73 ? 7.610 -0.024 -6.340 1.00 87.94 73 LEU A O 1
ATOM 599 N N . LYS A 1 74 ? 9.540 -0.553 -7.360 1.00 89.69 74 LYS A N 1
ATOM 600 C CA . LYS A 1 74 ? 10.379 -0.271 -6.196 1.00 89.69 74 LYS A CA 1
ATOM 601 C C . LYS A 1 74 ? 10.420 1.228 -5.894 1.00 89.69 74 LYS A C 1
ATOM 603 O O . LYS A 1 74 ? 10.212 1.600 -4.743 1.00 89.69 74 LYS A O 1
ATOM 608 N N . THR A 1 75 ? 10.634 2.073 -6.897 1.00 89.75 75 THR A N 1
ATOM 609 C CA . THR A 1 75 ? 10.666 3.531 -6.736 1.00 89.75 75 THR A CA 1
ATOM 610 C C . THR A 1 75 ? 9.324 4.076 -6.249 1.00 89.75 75 THR A C 1
ATOM 612 O O . THR A 1 75 ? 9.288 4.881 -5.322 1.00 89.75 75 THR A O 1
ATOM 615 N N . GLU A 1 76 ? 8.208 3.603 -6.798 1.00 89.38 76 GLU A N 1
ATOM 616 C CA . GLU A 1 76 ? 6.869 3.986 -6.341 1.00 89.38 76 GLU A CA 1
ATOM 617 C C . GLU A 1 76 ? 6.579 3.479 -4.925 1.00 89.38 76 GLU A C 1
ATOM 619 O O . GLU A 1 76 ? 5.981 4.183 -4.106 1.00 89.38 76 GLU A O 1
ATOM 624 N N . ARG A 1 77 ? 7.063 2.285 -4.571 1.00 89.38 77 ARG A N 1
ATOM 625 C CA . ARG A 1 77 ? 6.979 1.782 -3.195 1.00 89.38 77 ARG A CA 1
ATOM 626 C C . ARG A 1 77 ? 7.776 2.650 -2.217 1.00 89.38 77 ARG A C 1
ATOM 628 O O . ARG A 1 77 ? 7.306 2.905 -1.110 1.00 89.38 77 ARG A O 1
ATOM 635 N N . GLU A 1 78 ? 8.958 3.112 -2.609 1.00 91.94 78 GLU A N 1
ATOM 636 C CA . GLU A 1 78 ? 9.767 4.033 -1.806 1.00 91.94 78 GLU A CA 1
ATOM 637 C C . GLU A 1 78 ? 9.044 5.378 -1.639 1.00 91.94 78 GLU A C 1
ATOM 639 O O . GLU A 1 78 ? 8.800 5.790 -0.504 1.00 91.94 78 GLU A O 1
ATOM 644 N N . ARG A 1 79 ? 8.553 5.983 -2.729 1.00 91.06 79 ARG A N 1
ATOM 645 C CA . ARG A 1 79 ? 7.764 7.232 -2.696 1.00 91.06 79 ARG A CA 1
ATOM 646 C C . ARG A 1 79 ? 6.524 7.129 -1.811 1.00 91.06 79 ARG A C 1
ATOM 648 O O . ARG A 1 79 ? 6.269 7.999 -0.982 1.00 91.06 79 ARG A O 1
ATOM 655 N N . THR A 1 80 ? 5.747 6.056 -1.952 1.00 89.75 80 THR A N 1
ATOM 656 C CA . THR A 1 80 ? 4.550 5.838 -1.121 1.00 89.75 80 THR A CA 1
ATOM 657 C C . THR A 1 80 ? 4.902 5.646 0.353 1.00 89.75 80 THR A C 1
ATOM 659 O O . THR A 1 80 ? 4.171 6.129 1.218 1.00 89.75 80 THR A O 1
ATOM 662 N N . SER A 1 81 ? 6.035 5.006 0.661 1.00 87.69 81 SER A N 1
ATOM 663 C CA . SER A 1 81 ? 6.516 4.865 2.039 1.00 87.69 81 SER A CA 1
ATOM 664 C C . SER A 1 81 ? 6.954 6.199 2.653 1.00 87.69 81 SER A C 1
ATOM 666 O O . SER A 1 81 ? 6.627 6.479 3.807 1.00 87.69 81 SER A O 1
ATOM 668 N N . GLU A 1 82 ? 7.617 7.057 1.875 1.00 90.94 82 GLU A N 1
ATOM 669 C CA . GLU A 1 82 ? 8.014 8.400 2.301 1.00 90.94 82 GLU A CA 1
ATOM 670 C C . GLU A 1 82 ? 6.787 9.270 2.584 1.00 90.94 82 GLU A C 1
ATOM 672 O O . GLU A 1 82 ? 6.682 9.857 3.662 1.00 90.94 82 GLU A O 1
ATOM 677 N N . LEU A 1 83 ? 5.807 9.267 1.677 1.00 88.50 83 LEU A N 1
ATOM 678 C CA . LEU A 1 83 ? 4.545 9.987 1.854 1.00 88.50 83 LEU A CA 1
ATOM 679 C C . LEU A 1 83 ? 3.733 9.466 3.046 1.00 88.50 83 LEU A C 1
ATOM 681 O O . LEU A 1 83 ? 3.064 10.246 3.726 1.00 88.50 83 LEU A O 1
ATOM 685 N N . ALA A 1 84 ? 3.773 8.162 3.329 1.00 86.31 84 ALA A N 1
ATOM 686 C CA . ALA A 1 84 ? 3.123 7.596 4.508 1.00 86.31 84 ALA A CA 1
ATOM 687 C C . ALA A 1 84 ? 3.776 8.091 5.812 1.00 86.31 84 ALA A C 1
ATOM 689 O O . ALA A 1 84 ? 3.064 8.439 6.757 1.00 86.31 84 ALA A O 1
ATOM 690 N N . LEU A 1 85 ? 5.111 8.176 5.851 1.00 88.50 85 LEU A N 1
ATOM 691 C CA . LEU A 1 85 ? 5.860 8.725 6.988 1.00 88.50 85 LEU A CA 1
ATOM 692 C C . LEU A 1 85 ? 5.645 10.233 7.154 1.00 88.50 85 LEU A C 1
ATOM 694 O O . LEU A 1 85 ? 5.550 10.731 8.275 1.00 88.50 85 LEU A O 1
ATOM 698 N N . GLU A 1 86 ? 5.570 10.981 6.058 1.00 88.50 86 GLU A N 1
ATOM 699 C CA . GLU A 1 86 ? 5.257 12.407 6.112 1.00 88.50 86 GLU A CA 1
ATOM 700 C C . GLU A 1 86 ? 3.835 12.633 6.635 1.00 88.50 86 GLU A C 1
ATOM 702 O O . GLU A 1 86 ? 3.635 13.406 7.573 1.00 88.50 86 GLU A O 1
ATOM 707 N N . ASN A 1 87 ? 2.856 11.881 6.125 1.00 86.38 87 ASN A N 1
ATOM 708 C CA . ASN A 1 87 ? 1.482 11.935 6.618 1.00 86.38 87 ASN A CA 1
ATOM 709 C C . ASN A 1 87 ? 1.376 11.580 8.105 1.00 86.38 87 ASN A C 1
ATOM 711 O O . ASN A 1 87 ? 0.608 12.222 8.824 1.00 86.38 87 ASN A O 1
ATOM 715 N N . SER A 1 88 ? 2.133 10.593 8.599 1.00 85.44 88 SER A N 1
ATOM 716 C CA . SER A 1 88 ? 2.121 10.266 10.029 1.00 85.44 88 SER A CA 1
ATOM 717 C C . SER A 1 88 ? 2.683 11.413 10.872 1.00 85.44 88 SER A C 1
ATOM 719 O O . SER A 1 88 ? 2.054 11.811 11.850 1.00 85.44 88 SER A O 1
ATOM 721 N N . ARG A 1 89 ? 3.795 12.028 10.445 1.00 87.88 89 ARG A N 1
ATOM 722 C CA . ARG A 1 89 ? 4.376 13.206 11.115 1.00 87.88 89 ARG A CA 1
ATOM 723 C C . ARG A 1 89 ? 3.422 14.397 11.132 1.00 87.88 89 ARG A C 1
ATOM 725 O O . ARG A 1 89 ? 3.296 15.057 12.161 1.00 87.88 89 ARG A O 1
ATOM 732 N N . LEU A 1 90 ? 2.741 14.667 10.019 1.00 85.50 90 LEU A N 1
ATOM 733 C CA . LEU A 1 90 ? 1.754 15.746 9.928 1.00 85.50 90 LEU A CA 1
ATOM 734 C C . LEU A 1 90 ? 0.567 15.495 10.862 1.00 85.50 90 LEU A C 1
ATOM 736 O O . LEU A 1 90 ? 0.137 16.410 11.562 1.00 85.50 90 LEU A O 1
ATOM 740 N N . ARG A 1 91 ? 0.074 14.253 10.938 1.00 82.31 91 ARG A N 1
ATOM 741 C CA . ARG A 1 91 ? -0.983 13.873 11.888 1.00 82.31 91 ARG A CA 1
ATOM 742 C C . ARG A 1 91 ? -0.545 14.068 13.338 1.00 82.31 91 ARG A C 1
ATOM 744 O O . ARG A 1 91 ? -1.327 14.586 14.130 1.00 82.31 91 ARG A O 1
ATOM 751 N N . ASP A 1 92 ? 0.690 13.715 13.682 1.00 83.75 92 ASP A N 1
ATOM 752 C CA . ASP A 1 92 ? 1.219 13.910 15.036 1.00 83.75 92 ASP A CA 1
ATOM 753 C C . ASP A 1 92 ? 1.393 15.397 15.380 1.00 83.75 92 ASP A C 1
ATOM 755 O O . ASP A 1 92 ? 1.019 15.826 16.474 1.00 83.75 92 ASP A O 1
ATOM 759 N N . ALA A 1 93 ? 1.878 16.209 14.437 1.00 83.75 93 ALA A N 1
ATOM 760 C CA . ALA A 1 93 ? 1.978 17.658 14.605 1.00 83.75 93 ALA A CA 1
ATOM 761 C C . ALA A 1 93 ? 0.596 18.311 14.793 1.00 83.75 93 ALA A C 1
ATOM 763 O O . ALA A 1 93 ? 0.420 19.158 15.670 1.00 83.75 93 ALA A O 1
ATOM 764 N N . LEU A 1 94 ? -0.409 17.878 14.022 1.00 80.25 94 LEU A N 1
ATOM 765 C CA . LEU A 1 94 ? -1.791 18.337 14.178 1.00 80.25 94 LEU A CA 1
ATOM 766 C C . LEU A 1 94 ? -2.380 17.933 15.535 1.00 80.25 94 LEU A C 1
ATOM 768 O O . LEU A 1 94 ? -3.016 18.759 16.181 1.00 80.25 94 LEU A O 1
ATOM 772 N N . LYS A 1 95 ? -2.121 16.714 16.027 1.00 77.44 95 LYS A N 1
ATOM 773 C CA . LYS A 1 95 ? -2.547 16.293 17.376 1.00 77.44 95 LYS A CA 1
ATOM 774 C C . LYS A 1 95 ? -1.947 17.168 18.477 1.00 77.44 95 LYS A C 1
ATOM 776 O O . LYS A 1 95 ? -2.658 17.545 19.406 1.00 77.44 95 LYS A O 1
ATOM 781 N N . GLN A 1 96 ? -0.664 17.522 18.369 1.00 79.56 96 GLN A N 1
ATOM 782 C CA . GLN A 1 96 ? -0.006 18.421 19.325 1.00 79.56 96 GLN A CA 1
ATOM 783 C C . GLN A 1 96 ? -0.632 19.825 19.319 1.00 79.56 96 GLN A C 1
ATOM 785 O O . GLN A 1 96 ? -0.826 20.414 20.381 1.00 79.56 96 GLN A O 1
ATOM 790 N N . LEU A 1 97 ? -0.999 20.340 18.141 1.00 74.69 97 LEU A N 1
ATOM 791 C CA . LEU A 1 97 ? -1.684 21.628 17.998 1.00 74.69 97 LEU A CA 1
ATOM 792 C C . LEU A 1 97 ? -3.139 21.588 18.492 1.00 74.69 97 LEU A C 1
ATOM 794 O O . LEU A 1 97 ? -3.593 22.550 19.111 1.00 74.69 97 LEU A O 1
ATOM 798 N N . ASN A 1 98 ? -3.853 20.478 18.292 1.00 68.62 98 ASN A N 1
ATOM 799 C CA . ASN A 1 98 ? -5.212 20.304 18.809 1.00 68.62 98 ASN A CA 1
ATOM 800 C C . ASN A 1 98 ? -5.240 20.247 20.344 1.00 68.62 98 ASN A C 1
ATOM 802 O O . ASN A 1 98 ? -6.150 20.795 20.967 1.00 68.62 98 ASN A O 1
ATOM 806 N N . GLY A 1 99 ? -4.200 19.681 20.969 1.00 65.31 99 GLY A N 1
ATOM 807 C CA . GLY A 1 99 ? -4.005 19.730 22.424 1.00 65.31 99 GLY A CA 1
ATOM 808 C C . GLY A 1 99 ? -3.868 21.150 22.999 1.00 65.31 99 GLY A C 1
ATOM 809 O O . GLY A 1 99 ? -4.059 21.338 24.197 1.00 65.31 99 GLY A O 1
ATOM 810 N N . LEU A 1 100 ? -3.594 22.155 22.157 1.00 66.19 100 LEU A N 1
ATOM 811 C CA . LEU A 1 100 ? -3.485 23.575 22.520 1.00 66.19 100 LEU A CA 1
ATOM 812 C C . LEU A 1 100 ? -4.789 24.368 22.287 1.00 66.19 100 LEU A C 1
ATOM 814 O O . LEU A 1 100 ? -4.779 25.597 22.336 1.00 66.19 100 LEU A O 1
ATOM 818 N N . GLY A 1 101 ? -5.919 23.686 22.063 1.00 56.84 101 GLY A N 1
ATOM 819 C CA . GLY A 1 101 ? -7.252 24.303 22.036 1.00 56.84 101 GLY A CA 1
ATOM 820 C C . GLY A 1 101 ? -7.761 24.715 20.653 1.00 56.84 101 GLY A C 1
ATOM 821 O O . GLY A 1 101 ? -8.789 25.384 20.560 1.00 56.84 101 GLY A O 1
ATOM 822 N N . ARG A 1 102 ? -7.084 24.310 19.570 1.00 58.12 102 ARG A N 1
ATOM 823 C CA . ARG A 1 102 ? -7.599 24.462 18.202 1.00 58.12 102 ARG A C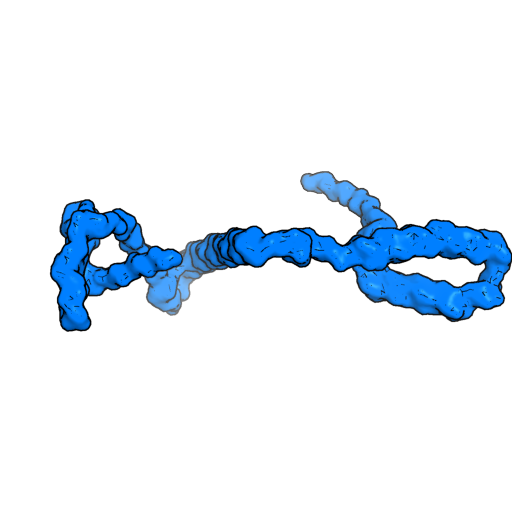A 1
ATOM 824 C C . ARG A 1 102 ? -8.375 23.193 17.839 1.00 58.12 102 ARG A C 1
ATOM 826 O O . ARG A 1 102 ? -7.787 22.131 17.714 1.00 58.12 102 ARG A O 1
ATOM 833 N N . GLN A 1 103 ? -9.697 23.274 17.744 1.00 63.28 103 GLN A N 1
ATOM 834 C CA . GLN A 1 103 ? -10.519 22.158 17.271 1.00 63.28 103 GLN A CA 1
ATOM 835 C C . GLN A 1 103 ? -10.577 22.201 15.747 1.00 63.28 103 GLN A C 1
ATOM 837 O O . GLN A 1 103 ? -11.197 23.107 15.207 1.00 63.28 103 GLN A O 1
ATOM 842 N N . ASP A 1 104 ? -9.924 21.249 15.078 1.00 59.62 104 ASP A N 1
ATOM 843 C CA . ASP A 1 104 ? -10.105 20.963 13.648 1.00 59.62 104 ASP A CA 1
ATOM 844 C C . ASP A 1 104 ? -9.533 19.571 13.289 1.00 59.62 104 ASP A C 1
ATOM 846 O O . ASP A 1 104 ? -8.627 19.074 13.964 1.00 59.62 104 ASP A O 1
ATOM 850 N N . PRO A 1 105 ? -10.034 18.914 12.227 1.00 58.78 105 PRO A N 1
ATOM 851 C CA . PRO A 1 105 ? -11.212 18.055 12.218 1.00 58.78 105 PRO A CA 1
ATOM 852 C C . PRO A 1 105 ? -10.810 16.561 12.204 1.00 58.78 105 PRO A C 1
ATOM 854 O O . PRO A 1 105 ? -9.629 16.220 12.222 1.00 58.78 105 PRO A O 1
ATOM 857 N N . ALA A 1 106 ? -11.799 15.664 12.124 1.00 60.94 106 ALA A N 1
ATOM 858 C CA . ALA A 1 106 ? -11.738 14.187 12.102 1.00 60.94 106 ALA A CA 1
ATOM 859 C C . ALA A 1 106 ? -10.584 13.499 11.318 1.00 60.94 106 ALA A C 1
ATOM 861 O O . ALA A 1 106 ? -10.340 12.306 11.482 1.00 60.94 106 ALA A O 1
ATOM 862 N N . PHE A 1 107 ? -9.846 14.226 10.478 1.00 63.22 107 PHE A N 1
ATOM 863 C CA . PHE A 1 107 ? -8.683 13.750 9.731 1.00 63.22 107 PHE A CA 1
ATOM 864 C C . PHE A 1 107 ? -7.511 13.287 10.615 1.00 63.22 107 PHE A C 1
ATOM 866 O O . PHE A 1 107 ? -6.859 12.296 10.289 1.00 63.22 107 PHE A O 1
ATOM 873 N N . ALA A 1 108 ? -7.235 13.972 11.733 1.00 60.19 108 ALA A N 1
ATOM 874 C CA . ALA A 1 108 ? -6.140 13.588 12.636 1.00 60.19 108 ALA A CA 1
ATOM 875 C C . ALA A 1 108 ? -6.432 12.282 13.406 1.00 60.19 108 ALA A C 1
ATOM 877 O O . ALA A 1 108 ? -5.506 11.585 13.834 1.00 60.19 108 ALA A O 1
ATOM 878 N N . GLU A 1 109 ? -7.714 11.950 13.565 1.00 62.84 109 GLU A N 1
ATOM 879 C CA . GLU A 1 109 ? -8.204 10.774 14.291 1.00 62.84 109 GLU A CA 1
ATOM 880 C C . GLU A 1 109 ? -8.507 9.580 13.381 1.00 62.84 109 GLU A C 1
ATOM 882 O O . GLU A 1 109 ? -8.571 8.454 13.870 1.00 62.84 109 GLU A O 1
ATOM 887 N N . ALA A 1 110 ? -8.629 9.792 12.066 1.00 63.62 110 ALA A N 1
ATOM 888 C CA . ALA A 1 110 ? -8.830 8.729 11.087 1.00 63.62 110 ALA A CA 1
ATOM 889 C C . ALA A 1 110 ? -7.574 7.843 10.970 1.00 63.62 110 ALA A C 1
ATOM 891 O O . ALA A 1 110 ? -6.710 8.031 10.102 1.00 63.62 110 ALA A O 1
ATOM 892 N N . SER A 1 111 ? -7.443 6.872 11.876 1.00 65.62 111 SER A N 1
ATOM 893 C CA . SER A 1 111 ? -6.455 5.804 11.773 1.00 65.62 111 SER A CA 1
ATOM 894 C C . SER A 1 111 ? -6.696 5.006 10.492 1.00 65.62 111 SER A C 1
ATOM 896 O O . SER A 1 111 ? -7.827 4.828 10.041 1.00 65.62 111 SER A O 1
ATOM 898 N N . MET A 1 112 ? -5.609 4.553 9.865 1.00 67.00 112 MET A N 1
ATOM 899 C CA . MET A 1 112 ? -5.728 3.608 8.757 1.00 67.00 112 MET A CA 1
ATOM 900 C C . MET A 1 112 ? -6.427 2.349 9.290 1.00 67.00 112 MET A C 1
ATOM 902 O O . MET A 1 112 ? -6.010 1.849 10.342 1.00 67.00 112 MET A O 1
ATOM 906 N N . PRO A 1 113 ? -7.471 1.841 8.612 1.00 69.56 113 PRO A N 1
ATOM 907 C CA . PRO A 1 113 ? -8.152 0.634 9.054 1.00 69.56 113 PRO A CA 1
ATOM 908 C C . PRO A 1 113 ? -7.149 -0.520 9.120 1.00 69.56 113 PRO A C 1
ATOM 910 O O . PRO A 1 113 ? -6.310 -0.690 8.232 1.00 69.56 113 PRO A O 1
ATOM 913 N N . THR A 1 114 ? -7.198 -1.294 10.203 1.00 78.56 114 THR A N 1
ATOM 914 C CA . THR A 1 114 ? -6.288 -2.422 10.403 1.00 78.56 114 THR A CA 1
ATOM 915 C C . THR A 1 114 ? -6.613 -3.510 9.387 1.00 78.56 114 THR A C 1
ATOM 917 O O . THR A 1 114 ? -7.686 -4.106 9.425 1.00 78.56 114 THR A O 1
ATOM 920 N N . ALA A 1 115 ? -5.693 -3.759 8.458 1.00 85.50 115 ALA A N 1
ATOM 921 C CA . ALA A 1 115 ? -5.846 -4.826 7.481 1.00 85.50 115 ALA A CA 1
ATOM 922 C C . ALA A 1 115 ? -5.491 -6.177 8.114 1.00 85.50 115 ALA A C 1
ATOM 924 O O . ALA A 1 115 ? -4.4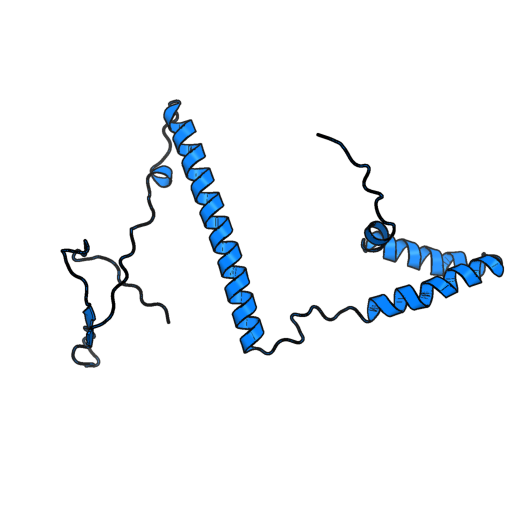36 -6.329 8.736 1.00 85.50 115 ALA A O 1
ATOM 925 N N . VAL A 1 116 ? -6.357 -7.172 7.922 1.00 87.56 116 VAL A N 1
ATOM 926 C CA . VAL A 1 116 ? -6.112 -8.551 8.350 1.00 87.56 116 VAL A CA 1
ATOM 927 C C . VAL A 1 116 ? -5.727 -9.375 7.131 1.00 87.56 116 VAL A C 1
ATOM 929 O O . VAL A 1 116 ? -6.527 -9.571 6.219 1.00 87.56 116 VAL A O 1
ATOM 932 N N . ASN A 1 117 ? -4.500 -9.895 7.125 1.00 89.38 117 ASN A N 1
ATOM 933 C CA . ASN A 1 117 ? -4.067 -10.817 6.082 1.00 89.38 117 ASN A CA 1
ATOM 934 C C . ASN A 1 117 ? -4.788 -12.162 6.245 1.00 89.38 117 ASN A C 1
ATOM 936 O O . ASN A 1 117 ? -4.662 -12.834 7.277 1.00 89.38 117 ASN A O 1
ATOM 940 N N . ALA A 1 118 ? -5.511 -12.559 5.201 1.00 89.50 118 ALA A N 1
ATOM 941 C CA . ALA A 1 118 ? -6.249 -13.809 5.127 1.00 89.50 118 ALA A CA 1
ATOM 942 C C . ALA A 1 118 ? -5.889 -14.567 3.843 1.00 89.50 118 ALA A C 1
ATOM 944 O O . ALA A 1 118 ? -5.588 -13.970 2.812 1.00 89.50 118 ALA A O 1
ATOM 945 N N . GLN A 1 119 ? -5.913 -15.893 3.917 1.00 90.25 119 GLN A N 1
ATOM 946 C CA . GLN A 1 119 ? -5.724 -16.787 2.779 1.00 90.25 119 GLN A CA 1
ATOM 947 C C . GLN A 1 119 ? -7.050 -17.450 2.442 1.00 90.25 119 GLN A C 1
ATOM 949 O O . GLN A 1 119 ? -7.789 -17.858 3.342 1.00 90.25 119 GLN A O 1
ATOM 954 N N . VAL A 1 120 ? -7.327 -17.583 1.147 1.00 90.19 120 VAL A N 1
ATOM 955 C CA . VAL A 1 120 ? -8.479 -18.343 0.668 1.00 90.19 120 VAL A CA 1
ATOM 956 C C . VAL A 1 120 ? -8.193 -19.831 0.855 1.00 90.19 120 VAL A C 1
ATOM 958 O O . VAL A 1 120 ? -7.200 -20.344 0.349 1.00 90.19 120 VAL A O 1
ATOM 961 N N . ILE A 1 121 ? -9.058 -20.512 1.603 1.00 92.00 121 ILE A N 1
ATOM 962 C CA . ILE A 1 121 ? -8.975 -21.960 1.867 1.00 92.00 121 ILE A CA 1
ATOM 963 C C . ILE A 1 121 ? -9.912 -22.761 0.972 1.00 92.00 121 ILE A C 1
ATOM 965 O O . ILE A 1 121 ? -9.695 -23.948 0.750 1.00 92.00 121 ILE A O 1
ATOM 969 N N . PHE A 1 122 ? -10.962 -22.118 0.466 1.00 87.25 122 PHE A N 1
ATOM 970 C CA . PHE A 1 122 ? -11.941 -22.755 -0.391 1.00 87.25 122 PHE A CA 1
ATOM 971 C C . PHE A 1 122 ? -12.542 -21.734 -1.347 1.00 87.25 122 PHE A C 1
ATOM 973 O O . PHE A 1 122 ? -12.939 -20.641 -0.940 1.00 87.25 122 PHE A O 1
ATOM 980 N N . HIS A 1 123 ? -12.635 -22.113 -2.614 1.00 85.25 123 HIS A N 1
ATOM 981 C CA . HIS A 1 123 ? -13.418 -21.394 -3.603 1.00 85.25 123 HIS A CA 1
ATOM 982 C C . HIS A 1 123 ? -14.748 -22.126 -3.742 1.00 85.25 123 HIS A C 1
ATOM 984 O O . HIS A 1 123 ? -14.789 -23.259 -4.216 1.00 85.25 123 HIS A O 1
ATOM 990 N N . GLY A 1 124 ? -15.818 -21.487 -3.275 1.00 74.56 124 GLY A N 1
ATOM 991 C CA . GLY A 1 124 ? -17.167 -21.968 -3.519 1.00 74.56 124 GLY A CA 1
ATOM 992 C C . GLY A 1 124 ? -17.505 -21.865 -4.996 1.00 74.56 124 GLY A C 1
ATOM 993 O O . GLY A 1 124 ? -16.893 -21.078 -5.720 1.00 74.56 124 GLY A O 1
ATOM 994 N N . ASP A 1 125 ? -18.463 -22.696 -5.403 1.00 72.62 125 ASP A N 1
ATOM 995 C CA . ASP A 1 125 ? -18.815 -22.988 -6.790 1.00 72.62 125 ASP A CA 1
ATOM 996 C C . ASP A 1 125 ? -18.642 -21.777 -7.713 1.00 72.62 125 ASP A C 1
ATOM 998 O O . ASP A 1 125 ? -19.262 -20.729 -7.516 1.00 72.62 125 ASP A O 1
ATOM 1002 N N . SER A 1 126 ? -17.793 -21.927 -8.730 1.00 63.25 126 SER A N 1
ATOM 1003 C CA . SER A 1 126 ? -17.458 -20.896 -9.720 1.00 63.25 126 SER A CA 1
ATOM 1004 C C . SER A 1 126 ? -18.589 -20.671 -10.727 1.00 63.25 126 SER A C 1
ATOM 1006 O O . SER A 1 126 ? -18.359 -20.401 -11.907 1.00 63.25 126 SER A O 1
ATOM 1008 N N . SER A 1 127 ? -19.833 -20.779 -10.263 1.00 67.75 127 SER A N 1
ATOM 1009 C CA . SER A 1 127 ? -21.002 -20.424 -11.046 1.00 67.75 127 SER A CA 1
ATOM 1010 C C . SER A 1 127 ? -20.883 -18.966 -11.490 1.00 67.75 127 SER A C 1
ATOM 1012 O O . SER A 1 127 ? -20.428 -18.100 -10.741 1.00 67.75 127 SER A O 1
ATOM 1014 N N . THR A 1 128 ? -21.306 -18.680 -12.717 1.00 66.81 128 THR A N 1
ATOM 1015 C CA . THR A 1 128 ? -21.207 -17.347 -13.331 1.00 66.81 128 THR A CA 1
ATOM 1016 C C . THR A 1 128 ? -21.983 -16.257 -12.586 1.00 66.81 128 THR A C 1
ATOM 1018 O O . THR A 1 128 ? -21.787 -15.079 -12.864 1.00 66.81 128 THR A O 1
ATOM 1021 N N . TRP A 1 129 ? -22.864 -16.629 -11.652 1.00 67.75 129 TRP A N 1
ATOM 1022 C CA . TRP A 1 129 ? -23.761 -15.713 -10.946 1.00 67.75 129 TRP A CA 1
ATOM 1023 C C . TRP A 1 129 ? -23.424 -15.526 -9.463 1.00 67.75 129 TRP A C 1
ATOM 1025 O O . TRP A 1 129 ? -23.880 -14.555 -8.860 1.00 67.75 129 TRP A O 1
ATOM 1035 N N . ARG A 1 130 ? -22.628 -16.416 -8.855 1.00 73.31 130 ARG A N 1
ATOM 1036 C CA . ARG A 1 130 ? -22.235 -16.293 -7.447 1.00 73.31 130 ARG A CA 1
ATOM 1037 C C . ARG A 1 130 ? -20.806 -16.764 -7.242 1.00 73.31 130 ARG A C 1
ATOM 1039 O O . ARG A 1 130 ? -20.528 -17.955 -7.286 1.00 73.31 130 ARG A O 1
ATOM 1046 N N . HIS A 1 131 ? -19.929 -15.818 -6.927 1.00 81.19 131 HIS A N 1
ATOM 1047 C CA . HIS A 1 131 ? -18.569 -16.097 -6.489 1.00 81.19 131 HIS A CA 1
ATOM 1048 C C . HIS A 1 131 ? -18.521 -16.021 -4.970 1.00 81.19 131 HIS A C 1
ATOM 1050 O O . HIS A 1 131 ? -18.818 -14.987 -4.375 1.00 81.19 131 HIS A O 1
ATOM 1056 N N . SER A 1 132 ? -18.175 -17.134 -4.334 1.00 86.56 132 SER A N 1
ATOM 1057 C CA . SER A 1 132 ? -17.968 -17.185 -2.891 1.00 86.56 132 SER A CA 1
ATOM 1058 C C . SER A 1 132 ? -16.617 -17.813 -2.603 1.00 86.56 132 SER A C 1
ATOM 1060 O O . SER A 1 132 ? -16.159 -18.690 -3.330 1.00 86.56 132 SER A O 1
ATOM 1062 N N . CYS A 1 133 ? -15.954 -17.348 -1.556 1.00 88.50 133 CYS A N 1
ATOM 1063 C CA . CYS A 1 133 ? -14.736 -17.963 -1.066 1.00 88.50 133 CYS A CA 1
ATOM 1064 C C . CYS A 1 133 ? -14.782 -18.009 0.455 1.00 88.50 133 CYS A C 1
ATOM 1066 O O . CYS A 1 133 ? -15.441 -17.185 1.093 1.00 88.50 133 CYS A O 1
ATOM 1068 N N . TRP A 1 134 ? -14.112 -18.997 1.028 1.00 90.44 134 TRP A N 1
ATOM 1069 C CA . TRP A 1 134 ? -13.879 -19.068 2.460 1.00 90.44 134 TRP A CA 1
ATOM 1070 C C . TRP A 1 134 ? -12.428 -18.729 2.730 1.00 90.44 134 TRP A C 1
ATOM 1072 O O . TRP A 1 134 ? -11.529 -19.138 1.992 1.00 90.44 134 TRP A O 1
ATOM 1082 N N . ILE A 1 135 ? -12.209 -17.999 3.812 1.00 92.94 135 ILE A N 1
ATOM 1083 C CA . ILE A 1 135 ? -10.894 -17.549 4.245 1.00 92.94 135 ILE A CA 1
ATOM 1084 C C . ILE A 1 135 ? -10.518 -18.207 5.573 1.00 92.94 135 ILE A C 1
ATOM 1086 O O . ILE A 1 135 ? -11.380 -18.580 6.364 1.00 92.94 135 ILE A O 1
ATOM 1090 N N . ASN A 1 136 ? -9.222 -18.321 5.852 1.00 93.94 136 ASN A N 1
ATOM 1091 C CA . ASN A 1 136 ? -8.694 -18.885 7.103 1.00 93.94 136 ASN A CA 1
ATOM 1092 C C . ASN A 1 136 ? -8.777 -17.935 8.319 1.00 93.94 136 ASN A C 1
ATOM 1094 O O . ASN A 1 136 ? -8.029 -18.093 9.292 1.00 93.94 136 ASN A O 1
ATOM 1098 N N . ARG A 1 137 ? -9.624 -16.906 8.252 1.00 93.19 137 ARG A N 1
ATOM 1099 C CA . ARG A 1 137 ? -9.805 -15.894 9.296 1.00 93.19 137 ARG A CA 1
ATOM 1100 C C . ARG A 1 137 ? -11.292 -15.672 9.533 1.00 93.19 137 ARG A C 1
ATOM 1102 O O . ARG A 1 137 ? -12.083 -15.690 8.598 1.00 93.19 137 ARG A O 1
ATOM 1109 N N . GLY A 1 138 ? -11.653 -15.438 10.786 1.00 91.19 138 GLY A N 1
ATOM 1110 C CA . GLY A 1 138 ? -13.028 -15.166 11.195 1.00 91.19 138 GLY A CA 1
ATOM 1111 C C . GLY A 1 138 ? -13.071 -14.151 12.329 1.00 91.19 138 GLY A C 1
ATOM 1112 O O . GLY A 1 138 ? -12.142 -13.363 12.504 1.00 91.19 138 GLY A O 1
ATOM 1113 N N . LYS A 1 139 ? -14.135 -14.200 13.130 1.00 91.94 139 LYS A N 1
ATOM 1114 C CA . LYS A 1 139 ? -14.393 -13.232 14.205 1.00 91.94 139 LYS A CA 1
ATOM 1115 C C . LYS A 1 139 ? -13.267 -13.133 15.242 1.00 91.94 139 LYS A C 1
ATOM 1117 O O . LYS A 1 139 ? -12.993 -12.048 15.736 1.00 91.94 139 LYS A O 1
ATOM 1122 N N . GLU A 1 140 ? -12.572 -14.234 15.530 1.00 91.75 140 GLU A N 1
ATOM 1123 C CA . GLU A 1 140 ? -11.413 -14.251 16.442 1.00 91.75 140 GLU A CA 1
ATOM 1124 C C . GLU A 1 140 ? -10.255 -13.365 15.961 1.00 91.75 140 GLU A C 1
ATOM 1126 O O . GLU A 1 140 ? -9.494 -12.843 16.768 1.00 91.75 140 GLU A O 1
ATOM 1131 N N . ALA A 1 141 ? -10.146 -13.157 14.647 1.00 88.25 141 ALA A N 1
ATOM 1132 C CA . ALA A 1 141 ? -9.177 -12.253 14.037 1.00 88.25 141 ALA A CA 1
ATOM 1133 C C . ALA A 1 141 ? -9.726 -10.823 13.862 1.00 88.25 141 ALA A C 1
ATOM 1135 O O . ALA A 1 141 ? -9.117 -10.025 13.156 1.00 88.25 141 ALA A O 1
ATOM 1136 N N . GLY A 1 142 ? -10.880 -10.510 14.463 1.00 89.25 142 GLY A N 1
ATOM 1137 C CA . GLY A 1 142 ? -11.543 -9.211 14.351 1.00 89.25 142 GLY A CA 1
ATOM 1138 C C . GLY A 1 142 ? -12.308 -9.001 13.045 1.00 89.25 142 GLY A C 1
ATOM 1139 O O . GLY A 1 142 ? -12.573 -7.859 12.692 1.00 89.25 142 GLY A O 1
ATOM 1140 N N . ILE A 1 143 ? -12.641 -10.068 12.307 1.00 89.56 143 ILE A N 1
ATOM 1141 C CA . ILE A 1 143 ? -13.410 -9.946 11.061 1.00 89.56 143 ILE A CA 1
ATOM 1142 C C . ILE A 1 143 ? -14.902 -9.824 11.365 1.00 89.56 143 ILE A C 1
ATOM 1144 O O . ILE A 1 143 ? -15.476 -10.669 12.057 1.00 89.56 143 ILE A O 1
ATOM 1148 N N . GLU A 1 144 ? -15.523 -8.805 10.778 1.00 90.75 144 GLU A N 1
ATOM 1149 C CA . GLU A 1 144 ? -16.947 -8.506 10.898 1.00 90.75 144 GLU A CA 1
ATOM 1150 C C . GLU A 1 144 ? -17.631 -8.472 9.527 1.00 90.75 144 GLU A C 1
ATOM 1152 O O . GLU A 1 144 ? -16.999 -8.311 8.479 1.00 90.75 144 GLU A O 1
ATOM 1157 N N . GLU A 1 145 ? -18.950 -8.651 9.531 1.00 88.62 145 GLU A N 1
ATOM 1158 C CA . GLU A 1 145 ? -19.757 -8.554 8.320 1.00 88.62 145 GLU A CA 1
ATOM 1159 C C . GLU A 1 145 ? -19.732 -7.118 7.769 1.00 88.62 145 GLU A C 1
ATOM 1161 O O . GLU A 1 145 ? -19.793 -6.148 8.520 1.00 88.62 145 GLU A O 1
ATOM 1166 N N . GLY A 1 146 ? -19.619 -6.978 6.446 1.00 87.62 146 GLY A N 1
ATOM 1167 C CA . GLY A 1 146 ? -19.510 -5.674 5.782 1.00 87.62 146 GLY A CA 1
ATOM 1168 C C . GLY A 1 146 ? -18.086 -5.115 5.685 1.00 87.62 146 GLY A C 1
ATOM 1169 O O . GLY A 1 146 ? -17.896 -4.066 5.070 1.00 87.62 146 GLY A O 1
ATOM 1170 N N . MET A 1 147 ? -17.074 -5.809 6.220 1.00 89.19 147 MET A N 1
ATOM 1171 C CA . MET A 1 147 ? -15.677 -5.429 6.001 1.00 89.19 147 MET A CA 1
ATOM 1172 C C . MET A 1 147 ? -15.284 -5.561 4.516 1.00 89.19 147 MET A C 1
ATOM 1174 O O . MET A 1 147 ? -15.557 -6.595 3.898 1.00 89.19 147 MET A O 1
ATOM 1178 N N . PRO A 1 148 ? -14.619 -4.548 3.926 1.00 89.31 148 PRO A N 1
ATOM 1179 C CA . PRO A 1 148 ? -14.165 -4.618 2.545 1.00 89.31 148 PRO A CA 1
ATOM 1180 C C . PRO A 1 148 ? -13.039 -5.646 2.398 1.00 89.31 148 PRO A C 1
ATOM 1182 O O . PRO A 1 148 ? -12.093 -5.677 3.185 1.00 89.31 148 PRO A O 1
ATOM 1185 N N . VAL A 1 149 ? -13.119 -6.460 1.346 1.00 87.94 149 VAL A N 1
ATOM 1186 C CA . VAL A 1 149 ? -12.099 -7.454 0.999 1.00 87.94 149 VAL A CA 1
ATOM 1187 C C . VAL A 1 149 ? -11.395 -6.999 -0.271 1.00 87.94 149 VAL A C 1
ATOM 1189 O O . VAL A 1 149 ? -12.038 -6.748 -1.289 1.00 87.94 149 VAL A O 1
ATOM 1192 N N . VAL A 1 150 ? -10.069 -6.904 -0.213 1.00 88.62 150 VAL A N 1
ATOM 1193 C CA . VAL A 1 150 ? -9.231 -6.505 -1.348 1.00 88.62 150 VAL A CA 1
ATOM 1194 C C . VAL A 1 150 ? -8.248 -7.630 -1.642 1.00 88.62 150 VAL A C 1
ATOM 1196 O O . VAL A 1 150 ? -7.620 -8.169 -0.733 1.00 88.62 150 VAL A O 1
ATOM 1199 N N . SER A 1 151 ? -8.110 -7.983 -2.916 1.00 85.69 151 SER A N 1
ATOM 1200 C CA . SER A 1 151 ? -7.094 -8.913 -3.404 1.00 85.69 151 SER A CA 1
ATOM 1201 C C . SER A 1 151 ? -6.157 -8.146 -4.331 1.00 85.69 151 SER A C 1
ATOM 1203 O O . SER A 1 151 ? -6.612 -7.504 -5.277 1.00 85.69 151 SER A O 1
ATOM 1205 N N . GLY A 1 152 ? -4.858 -8.178 -4.031 1.00 75.62 152 GLY A N 1
ATOM 1206 C CA . GLY A 1 152 ? -3.834 -7.745 -4.976 1.00 75.62 152 GLY A CA 1
ATOM 1207 C C . GLY A 1 152 ? -3.635 -8.834 -6.025 1.00 75.62 152 GLY A C 1
ATOM 1208 O O . GLY A 1 152 ? -3.485 -10.001 -5.658 1.00 75.62 152 GLY A O 1
ATOM 1209 N N . ARG A 1 153 ? -3.681 -8.457 -7.304 1.00 50.41 153 ARG A N 1
ATOM 1210 C CA . ARG A 1 153 ? -3.107 -9.263 -8.385 1.00 50.41 153 ARG A CA 1
ATOM 1211 C C . ARG A 1 153 ? -1.610 -9.020 -8.456 1.00 50.41 153 ARG A C 1
ATOM 1213 O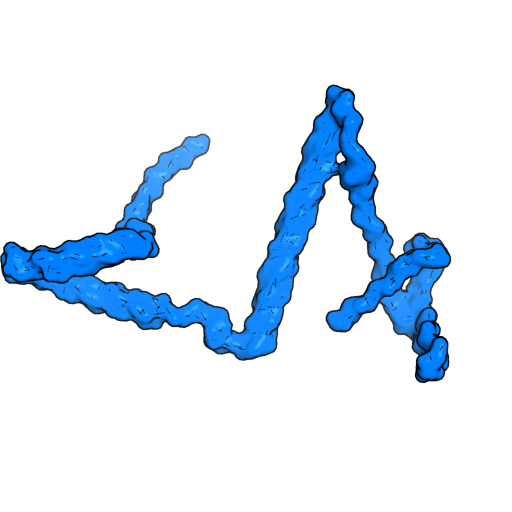 O . ARG A 1 153 ? -1.218 -7.850 -8.250 1.00 50.41 153 ARG A O 1
#

Foldseek 3Di:
DDDDPPPCPVVVCCPPVVSVVVVVVCCVPCVVPDDPVVNVVVVVCVVVVVVVVVPPDDVLVVDDPVVNVVVVVVVVVVVVVVVVVVLLVVLVVVVVVVVVPDDDDCSSVPDDPDDDDWDFPDWPDPPVPDTDTDTPDDVVSVDDPPDDDDDDD

Radius of gyration: 30.44 Å; chains: 1; bounding box: 73×59×56 Å

Sequence (153 aa):
MRRTPEKLSLGWFLRHPLVATCILLALTIVLPYLRIGERLKLLTFLPLAHAQSDVSETPYEELSEDERVRFDLKTERERTSELALENSRLRDALKQLNGLGRQDPAFAEASMPTAVNAQVIFHGDSSTWRHSCWINRGKEAGIEEGMPVVSGR

Secondary structure (DSSP, 8-state):
---------HHHHHTSHHHHHHHHHHHHHHGGGS-HHHHHHHHHHHHHHHHHHS----TTSSS-HHHHHHHHHHHHHHHHHHHHHHHHHHHHHHHHHHTTT----TTTT-PPP-PPP--EEEE----TT---EEES--GGGT--TT-------